Protein AF-A0A931QQZ8-F1 (afdb_monomer_lite)

pLDDT: mean 84.17, std 11.98, range [41.91, 95.56]

Sequence (67 aa):
MKENLVFFLGGHDAEMEEIRNILAKHNFIFFDKNLSWGAKASDYKEEIEKLKENETAVLSKLNNSNN

Foldseek 3Di:
DPQLEEEEEAADDPVSVVVVVVCVVVVHHYDYPNHHAPDDPVVCVVVVVPDDPRYDYHYDHDDPPPD

Structure (mmCIF, N/CA/C/O backbone):
data_AF-A0A931QQZ8-F1
#
_entry.id   AF-A0A931QQZ8-F1
#
loop_
_atom_site.group_PDB
_atom_site.id
_atom_site.type_symbol
_atom_site.label_atom_id
_atom_site.label_alt_id
_atom_site.label_comp_id
_atom_site.label_asym_id
_atom_site.label_entity_id
_atom_site.label_seq_id
_atom_site.pdbx_PDB_ins_code
_atom_site.Cartn_x
_atom_site.Cartn_y
_atom_site.Cartn_z
_atom_site.occupancy
_atom_site.B_iso_or_equiv
_atom_site.auth_seq_id
_atom_site.auth_comp_id
_atom_site.auth_asym_id
_atom_site.auth_atom_id
_atom_site.pdbx_PDB_model_num
ATOM 1 N N . MET A 1 1 ? -7.322 -13.882 14.187 1.00 46.94 1 MET A N 1
ATOM 2 C CA . MET A 1 1 ? -7.907 -12.562 13.868 1.00 46.94 1 MET A CA 1
ATOM 3 C C . MET A 1 1 ? -7.279 -12.121 12.559 1.00 46.94 1 MET A C 1
ATOM 5 O O . MET A 1 1 ? -6.078 -12.307 12.425 1.00 46.94 1 MET A O 1
ATOM 9 N N . LYS A 1 2 ? -8.055 -11.664 11.569 1.00 56.09 2 LYS A N 1
ATOM 10 C CA . LYS A 1 2 ? -7.464 -11.037 10.379 1.00 56.09 2 LYS A CA 1
ATOM 11 C C . LYS A 1 2 ? -6.999 -9.657 10.833 1.00 56.09 2 LYS A C 1
ATOM 13 O O . LYS A 1 2 ? -7.825 -8.882 11.303 1.00 56.09 2 LYS A O 1
ATOM 18 N N . GLU A 1 3 ? -5.700 -9.404 10.805 1.00 70.50 3 GLU A N 1
ATOM 19 C CA . 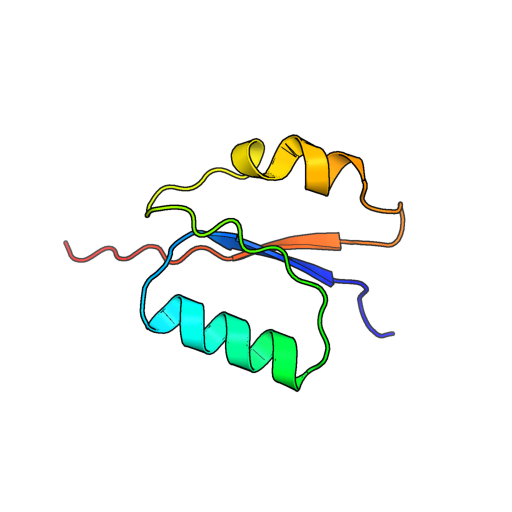GLU A 1 3 ? -5.174 -8.069 11.074 1.00 70.50 3 GLU A CA 1
ATOM 20 C C . GLU A 1 3 ? -5.712 -7.134 9.979 1.00 70.50 3 GLU A C 1
ATOM 22 O O . GLU A 1 3 ? -5.629 -7.469 8.793 1.00 70.50 3 GLU A O 1
ATOM 27 N N . ASN A 1 4 ? -6.330 -6.008 10.353 1.00 87.94 4 ASN A N 1
ATOM 28 C CA . ASN A 1 4 ? -6.817 -5.013 9.391 1.00 87.94 4 ASN A CA 1
ATOM 29 C C . ASN A 1 4 ? -5.626 -4.187 8.900 1.00 87.94 4 ASN A C 1
ATOM 31 O O . ASN A 1 4 ? -5.443 -3.028 9.268 1.00 87.94 4 ASN A O 1
ATOM 35 N N . LEU A 1 5 ? -4.764 -4.842 8.131 1.00 91.44 5 LEU A N 1
ATOM 36 C CA . LEU A 1 5 ? -3.590 -4.224 7.547 1.00 91.44 5 LEU A CA 1
ATOM 37 C C . LEU A 1 5 ? -4.010 -3.394 6.338 1.00 91.44 5 LEU A C 1
ATOM 39 O O . LEU A 1 5 ? -4.736 -3.874 5.462 1.00 91.44 5 LEU A O 1
ATOM 43 N N . VAL A 1 6 ? -3.513 -2.164 6.294 1.00 92.19 6 VAL A N 1
ATOM 44 C CA . VAL A 1 6 ? -3.643 -1.269 5.150 1.00 92.19 6 VAL A CA 1
ATOM 45 C C . VAL A 1 6 ? -2.248 -0.993 4.620 1.00 92.19 6 VAL A C 1
ATOM 47 O O . VAL A 1 6 ? -1.408 -0.426 5.321 1.00 92.19 6 VAL A O 1
ATOM 50 N N . PHE A 1 7 ? -1.988 -1.438 3.394 1.00 92.44 7 PHE A N 1
ATOM 51 C CA . PHE A 1 7 ? -0.668 -1.347 2.786 1.00 92.44 7 PHE A CA 1
ATOM 52 C C . PHE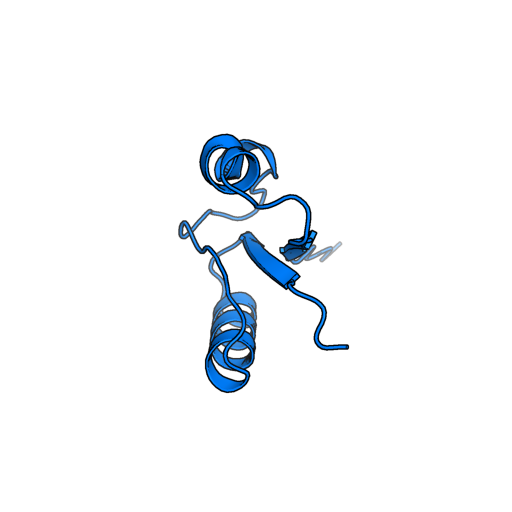 A 1 7 ? -0.510 -0.052 1.992 1.00 92.44 7 PHE A C 1
ATOM 54 O O . PHE A 1 7 ? -1.404 0.361 1.264 1.00 92.44 7 PHE A O 1
ATOM 61 N N . PHE A 1 8 ? 0.652 0.569 2.095 1.00 92.44 8 PHE A N 1
ATOM 62 C CA . PHE A 1 8 ? 1.032 1.752 1.336 1.00 92.44 8 PHE A CA 1
ATOM 63 C C . PHE A 1 8 ? 2.237 1.375 0.485 1.00 92.44 8 PHE A C 1
ATOM 65 O O . PHE A 1 8 ? 3.286 1.025 1.030 1.00 92.44 8 PHE A O 1
ATOM 72 N N . LEU A 1 9 ? 2.076 1.375 -0.838 1.00 90.75 9 LEU A N 1
ATOM 73 C CA . LEU A 1 9 ? 3.120 0.926 -1.758 1.00 90.75 9 LEU A CA 1
ATOM 74 C C . LEU A 1 9 ? 4.025 2.096 -2.148 1.00 90.75 9 LEU A C 1
ATOM 76 O O . LEU A 1 9 ? 3.557 3.156 -2.563 1.00 90.75 9 LEU A O 1
ATOM 80 N N . GLY A 1 10 ? 5.331 1.923 -1.970 1.00 86.12 10 GLY A N 1
ATOM 81 C CA . GLY A 1 10 ? 6.343 2.880 -2.398 1.00 86.12 10 GLY A CA 1
ATOM 82 C C . GLY A 1 10 ? 7.200 2.298 -3.516 1.00 86.12 10 GLY A C 1
ATOM 83 O O . GLY A 1 10 ? 7.842 1.270 -3.312 1.00 86.12 10 GLY A O 1
ATOM 84 N N . GLY A 1 11 ? 7.266 2.993 -4.652 1.00 82.38 11 GLY A N 1
ATOM 85 C CA . GLY A 1 11 ? 7.947 2.526 -5.860 1.00 82.38 11 GLY A CA 1
ATOM 86 C C . GLY A 1 11 ? 6.965 2.056 -6.935 1.00 82.38 11 GLY A C 1
ATOM 87 O O . GLY A 1 11 ? 5.811 1.749 -6.651 1.00 82.38 11 GLY A O 1
ATOM 88 N N . HIS A 1 12 ? 7.445 1.992 -8.175 1.00 79.38 12 HIS A N 1
ATOM 89 C CA . HIS A 1 12 ? 6.689 1.500 -9.329 1.00 79.38 12 HIS A CA 1
ATOM 90 C C . HIS A 1 12 ? 7.610 0.702 -10.258 1.00 79.38 12 HIS A C 1
ATOM 92 O O . HIS A 1 12 ? 7.861 1.062 -11.408 1.00 79.38 12 HIS A O 1
ATOM 98 N N . ASP A 1 13 ? 8.212 -0.340 -9.696 1.00 84.06 13 ASP A N 1
ATOM 99 C CA . ASP A 1 13 ? 9.002 -1.326 -10.424 1.00 84.06 13 ASP A CA 1
ATOM 100 C C . ASP A 1 13 ? 8.216 -2.641 -10.577 1.00 84.06 13 ASP A C 1
ATOM 102 O O . ASP A 1 13 ? 7.094 -2.792 -10.087 1.00 84.06 13 ASP A O 1
ATOM 106 N N . ALA A 1 14 ? 8.801 -3.602 -11.293 1.00 86.06 14 ALA A N 1
ATOM 107 C CA . ALA A 1 14 ? 8.170 -4.898 -11.527 1.00 86.06 14 ALA A CA 1
ATOM 108 C C . ALA A 1 14 ? 7.917 -5.683 -10.225 1.00 86.06 14 ALA A C 1
ATOM 110 O O . ALA A 1 14 ? 6.961 -6.452 -10.150 1.00 86.06 14 ALA A O 1
ATOM 111 N N . GLU A 1 15 ? 8.748 -5.484 -9.198 1.00 86.25 15 GLU A N 1
ATOM 112 C CA . GLU A 1 15 ? 8.576 -6.133 -7.897 1.00 86.25 15 GLU A CA 1
ATOM 113 C C . GLU A 1 15 ? 7.369 -5.542 -7.146 1.00 86.25 15 GLU A C 1
ATOM 115 O O . GLU A 1 15 ? 6.593 -6.284 -6.540 1.00 86.25 15 GLU A O 1
ATOM 120 N N . MET A 1 16 ? 7.143 -4.228 -7.239 1.00 88.00 16 MET A N 1
ATOM 121 C CA . MET A 1 16 ? 5.953 -3.569 -6.689 1.00 88.00 16 MET A CA 1
ATOM 122 C C . MET A 1 16 ? 4.657 -4.000 -7.379 1.00 88.00 16 MET A C 1
ATOM 124 O O . MET A 1 16 ? 3.645 -4.181 -6.699 1.00 88.00 16 MET A O 1
ATOM 128 N N . GLU A 1 17 ? 4.678 -4.239 -8.691 1.00 90.00 17 GLU A N 1
ATOM 129 C CA . GLU A 1 17 ? 3.518 -4.800 -9.396 1.00 90.00 17 GLU A CA 1
ATOM 130 C C . GLU A 1 17 ? 3.173 -6.213 -8.893 1.00 90.00 17 GLU A C 1
ATOM 132 O O . GLU A 1 17 ? 1.998 -6.542 -8.711 1.00 90.00 17 GLU A O 1
ATOM 137 N N . GLU A 1 18 ? 4.172 -7.039 -8.571 1.00 91.75 18 GLU A N 1
ATOM 138 C CA . GLU A 1 18 ? 3.927 -8.356 -7.971 1.00 91.75 18 GLU A CA 1
ATOM 139 C C . GLU A 1 18 ? 3.344 -8.238 -6.555 1.00 91.75 18 GLU A C 1
ATOM 141 O O . GLU A 1 18 ? 2.375 -8.923 -6.218 1.00 91.75 18 GLU A O 1
ATOM 146 N N . ILE A 1 19 ? 3.856 -7.313 -5.736 1.00 91.19 19 ILE A N 1
ATOM 147 C CA . ILE A 1 19 ? 3.292 -7.028 -4.407 1.00 91.19 19 ILE A CA 1
ATOM 148 C C . ILE A 1 19 ? 1.826 -6.595 -4.530 1.00 91.19 19 ILE A C 1
ATOM 150 O O . ILE A 1 19 ? 0.966 -7.122 -3.817 1.00 91.19 19 ILE A O 1
ATOM 154 N N . ARG A 1 20 ? 1.512 -5.688 -5.461 1.00 92.19 20 ARG A N 1
ATOM 155 C CA . ARG A 1 20 ? 0.141 -5.253 -5.758 1.00 92.19 20 ARG A CA 1
ATOM 156 C C . ARG A 1 20 ? -0.755 -6.442 -6.118 1.00 92.19 20 ARG A C 1
ATOM 158 O O . ARG A 1 20 ? -1.854 -6.569 -5.571 1.00 92.19 20 ARG A O 1
ATOM 165 N N . ASN A 1 21 ? -0.282 -7.340 -6.981 1.00 93.38 21 ASN A N 1
ATOM 166 C CA . ASN A 1 21 ? -1.018 -8.540 -7.384 1.00 93.38 21 ASN A CA 1
ATOM 167 C C . ASN A 1 21 ? -1.286 -9.483 -6.205 1.00 93.38 21 ASN A C 1
ATOM 169 O O . ASN A 1 21 ? -2.406 -9.978 -6.053 1.00 93.38 21 ASN A O 1
ATOM 173 N N . ILE A 1 22 ? -0.294 -9.710 -5.340 1.00 93.25 22 ILE A N 1
ATOM 174 C CA . ILE A 1 22 ? -0.438 -10.540 -4.137 1.00 93.25 22 ILE A CA 1
ATOM 175 C C . ILE A 1 22 ? -1.472 -9.928 -3.184 1.00 93.25 22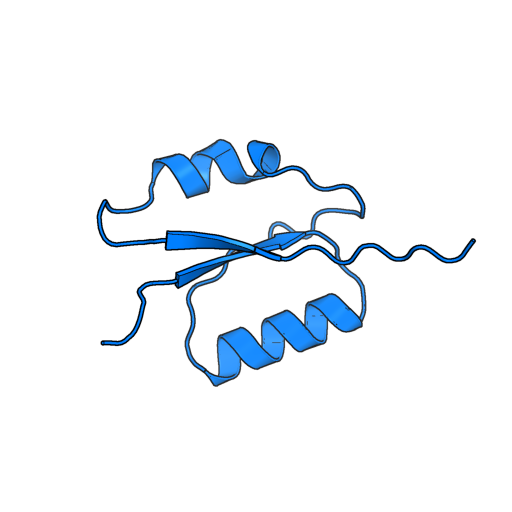 ILE A C 1
ATOM 177 O O . ILE A 1 22 ? -2.375 -10.628 -2.717 1.00 93.25 22 ILE A O 1
ATOM 181 N N . LEU A 1 23 ? -1.392 -8.621 -2.922 1.00 93.00 23 LEU A N 1
ATOM 182 C CA . LEU A 1 23 ? -2.332 -7.929 -2.038 1.00 93.00 23 LEU A CA 1
ATOM 183 C C . LEU A 1 23 ? -3.765 -7.993 -2.576 1.00 93.00 23 LEU A C 1
ATOM 185 O O . LEU A 1 23 ? -4.683 -8.346 -1.830 1.00 93.00 23 LEU A O 1
ATOM 189 N N . ALA A 1 24 ? -3.947 -7.748 -3.875 1.00 92.81 24 ALA A N 1
ATOM 190 C CA . ALA A 1 24 ? -5.241 -7.861 -4.540 1.00 92.81 24 ALA A CA 1
ATOM 191 C C . ALA A 1 24 ? -5.795 -9.295 -4.478 1.00 92.81 24 ALA A C 1
ATOM 193 O O . ALA A 1 24 ? -6.949 -9.498 -4.099 1.00 92.81 24 ALA A O 1
ATOM 194 N N . LYS A 1 25 ? -4.965 -10.306 -4.766 1.00 95.56 25 LYS A N 1
ATOM 195 C CA . LYS A 1 25 ? -5.344 -11.730 -4.724 1.00 95.56 25 LYS A CA 1
ATOM 196 C C . LYS A 1 25 ? -5.826 -12.175 -3.343 1.00 95.56 25 LYS A C 1
ATOM 198 O O . LYS A 1 25 ? -6.721 -13.011 -3.241 1.00 95.56 25 LYS A O 1
ATOM 203 N N . HIS A 1 26 ? -5.239 -11.627 -2.283 1.00 92.62 26 HIS A N 1
ATOM 204 C CA . HIS A 1 26 ? -5.615 -11.923 -0.900 1.00 92.62 26 HIS A CA 1
ATOM 205 C C . HIS A 1 26 ? -6.671 -10.959 -0.329 1.00 92.62 26 HIS A C 1
ATOM 207 O O . HIS A 1 26 ? -7.079 -11.107 0.829 1.00 92.62 26 HIS A O 1
ATOM 213 N N . ASN A 1 27 ? -7.160 -10.024 -1.152 1.00 90.62 27 ASN A N 1
ATOM 214 C CA . ASN A 1 27 ? -8.180 -9.038 -0.812 1.00 90.62 27 ASN A CA 1
ATOM 215 C C . ASN A 1 27 ? -7.769 -8.133 0.369 1.00 90.62 27 ASN A C 1
ATOM 217 O O . ASN A 1 27 ? -8.592 -7.812 1.233 1.00 90.62 27 ASN A O 1
ATOM 221 N N . PHE A 1 28 ? -6.484 -7.767 0.418 1.00 91.94 28 PHE A N 1
ATOM 222 C CA . PHE A 1 28 ? -5.958 -6.741 1.317 1.00 91.94 28 PHE A CA 1
ATOM 223 C C . PHE A 1 28 ? -6.257 -5.343 0.776 1.00 91.94 28 PHE A C 1
ATOM 225 O O . PHE A 1 28 ? -6.311 -5.126 -0.433 1.00 91.94 28 PHE A O 1
ATOM 232 N N . ILE A 1 29 ? -6.422 -4.385 1.687 1.00 91.88 29 ILE A N 1
ATOM 233 C CA . ILE A 1 29 ? -6.574 -2.974 1.336 1.00 91.88 29 ILE A CA 1
ATOM 234 C C . ILE A 1 29 ? -5.179 -2.396 1.119 1.00 91.88 29 ILE A C 1
ATOM 236 O O . ILE A 1 29 ? -4.295 -2.573 1.961 1.00 91.88 29 ILE A O 1
ATOM 240 N N . PHE A 1 30 ? -4.984 -1.698 0.004 1.00 92.88 30 PHE A N 1
ATOM 241 C CA . PHE A 1 30 ? -3.736 -1.003 -0.266 1.00 92.88 30 PHE A CA 1
ATOM 242 C C . PHE A 1 30 ? -3.951 0.313 -1.017 1.00 92.88 30 PHE A C 1
ATOM 244 O O . PHE A 1 30 ? -4.908 0.461 -1.777 1.00 92.88 30 PHE A O 1
ATOM 251 N N . PHE A 1 31 ? -3.035 1.252 -0.805 1.00 92.25 31 PHE A N 1
ATOM 252 C CA . PHE A 1 31 ? -2.919 2.504 -1.534 1.00 92.25 31 PHE A CA 1
ATOM 253 C C . PHE A 1 31 ? -1.641 2.489 -2.362 1.00 92.25 31 PHE A C 1
ATOM 255 O O . PHE A 1 31 ? -0.557 2.198 -1.853 1.00 92.25 31 PHE A O 1
ATOM 262 N N . ASP A 1 32 ? -1.784 2.830 -3.636 1.00 90.31 32 ASP A N 1
ATOM 263 C CA . ASP A 1 32 ? -0.674 2.972 -4.565 1.00 90.31 32 ASP A CA 1
ATOM 264 C C . ASP A 1 32 ? -0.839 4.284 -5.336 1.00 90.31 32 ASP A C 1
ATOM 266 O O . ASP A 1 32 ? -1.721 4.425 -6.186 1.00 90.31 32 ASP A O 1
ATOM 270 N N . LYS A 1 33 ? -0.005 5.267 -4.987 1.00 88.00 33 LYS A N 1
ATOM 271 C CA . LYS A 1 33 ? 0.045 6.584 -5.639 1.00 88.00 33 LYS A CA 1
ATOM 272 C C . LYS A 1 33 ? 1.009 6.623 -6.825 1.00 88.00 33 LYS A C 1
ATOM 274 O O . LYS A 1 33 ? 1.284 7.709 -7.327 1.00 88.00 33 LYS A O 1
ATOM 2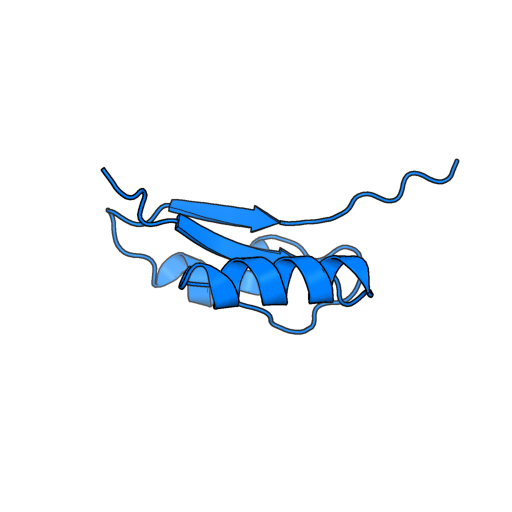79 N N . ASN A 1 34 ? 1.508 5.468 -7.271 1.00 83.62 34 ASN A N 1
ATOM 280 C CA . ASN A 1 34 ? 2.509 5.346 -8.323 1.00 83.62 34 ASN A CA 1
ATOM 281 C C . ASN A 1 34 ? 3.735 6.232 -8.029 1.00 83.62 34 ASN A C 1
ATOM 283 O O . ASN A 1 34 ? 4.176 7.045 -8.844 1.00 83.62 34 ASN A O 1
ATOM 287 N N . LEU A 1 35 ? 4.212 6.160 -6.784 1.00 82.75 35 LEU A N 1
ATOM 288 C CA . LEU A 1 35 ? 5.312 6.997 -6.325 1.00 82.75 35 LEU A CA 1
ATOM 289 C C . LEU A 1 35 ? 6.633 6.435 -6.833 1.00 82.75 35 LEU A C 1
ATOM 291 O O . LEU A 1 35 ? 6.879 5.231 -6.773 1.00 82.75 35 LEU A O 1
ATOM 295 N N . SER A 1 36 ? 7.519 7.328 -7.258 1.00 78.81 36 SER A N 1
ATOM 296 C CA . SER A 1 36 ? 8.888 6.968 -7.601 1.00 78.81 36 SER A CA 1
ATOM 297 C C . SER A 1 36 ? 9.652 6.417 -6.396 1.00 78.81 36 SER A C 1
ATOM 299 O O . SER A 1 36 ? 9.278 6.571 -5.229 1.00 78.81 36 SER A O 1
ATOM 301 N N . TRP A 1 37 ? 10.790 5.805 -6.699 1.00 73.81 37 TRP A N 1
ATOM 302 C CA . TRP A 1 37 ? 11.738 5.334 -5.705 1.00 73.81 37 TRP A CA 1
ATOM 303 C C . TRP A 1 37 ? 12.126 6.436 -4.703 1.00 73.81 37 TRP A C 1
ATOM 305 O O . TRP A 1 37 ? 12.413 7.566 -5.096 1.00 73.81 37 TRP A O 1
ATOM 315 N N . GLY A 1 38 ? 12.126 6.113 -3.404 1.00 74.12 38 GLY A N 1
ATOM 316 C CA . GLY A 1 38 ? 12.362 7.085 -2.324 1.00 74.12 38 GLY A CA 1
ATOM 317 C C . GLY A 1 38 ? 11.103 7.721 -1.715 1.00 74.12 38 GLY A C 1
ATOM 318 O O . GLY A 1 38 ? 11.232 8.643 -0.906 1.00 74.12 38 GLY A O 1
ATOM 319 N N . ALA A 1 39 ? 9.914 7.218 -2.063 1.00 79.50 39 ALA A N 1
ATOM 320 C CA . ALA A 1 39 ? 8.645 7.584 -1.438 1.00 79.50 39 ALA A CA 1
ATOM 321 C C . ALA A 1 39 ? 8.710 7.550 0.101 1.00 79.50 39 ALA A C 1
ATOM 323 O O . ALA A 1 39 ? 9.268 6.630 0.714 1.00 79.50 39 ALA A O 1
ATOM 324 N N . LYS A 1 40 ? 8.118 8.560 0.734 1.00 84.38 40 LYS A N 1
ATOM 325 C CA . LYS A 1 40 ? 8.057 8.727 2.186 1.00 84.38 40 LYS A CA 1
ATOM 326 C C . LYS A 1 40 ? 6.660 8.397 2.692 1.00 84.38 40 LYS A C 1
ATOM 328 O O . LYS A 1 40 ? 5.666 8.617 2.013 1.00 84.38 40 LYS A O 1
ATOM 333 N N . ALA A 1 41 ? 6.568 7.982 3.956 1.00 83.94 41 ALA A N 1
ATOM 334 C CA . ALA A 1 41 ? 5.276 7.821 4.630 1.00 83.94 41 ALA A CA 1
ATOM 335 C C . ALA A 1 41 ? 4.428 9.109 4.583 1.00 83.94 41 ALA A C 1
ATOM 337 O O . ALA A 1 41 ? 3.208 9.051 4.497 1.00 83.94 41 ALA A O 1
ATOM 338 N N . SER A 1 42 ? 5.081 10.277 4.587 1.00 88.12 42 SER A N 1
ATOM 339 C CA . SER A 1 42 ? 4.420 11.579 4.471 1.00 88.12 42 SER A CA 1
ATOM 340 C C . SER A 1 42 ? 3.682 11.789 3.147 1.00 88.12 42 SER A C 1
ATOM 342 O O . SER A 1 42 ? 2.755 12.591 3.115 1.00 88.12 42 SER A O 1
ATOM 344 N N . ASP A 1 43 ? 4.047 11.075 2.079 1.00 89.19 43 ASP A N 1
ATOM 345 C CA . ASP A 1 43 ? 3.346 11.155 0.787 1.00 89.19 43 ASP A CA 1
ATOM 346 C C . ASP A 1 43 ? 1.937 10.535 0.859 1.00 89.19 43 ASP A C 1
ATOM 348 O O . ASP A 1 43 ? 1.078 10.825 0.022 1.00 89.19 43 ASP A O 1
ATOM 352 N N . TYR A 1 44 ? 1.688 9.736 1.903 1.00 90.88 44 TYR A N 1
ATOM 353 C CA . TYR A 1 44 ? 0.408 9.117 2.244 1.00 90.88 44 TYR A CA 1
ATOM 354 C C . TYR A 1 44 ? -0.262 9.751 3.470 1.00 90.88 44 TYR A C 1
ATOM 356 O O . TYR A 1 44 ? -1.103 9.125 4.112 1.00 90.88 44 TYR A O 1
ATOM 364 N N . LYS A 1 45 ? 0.123 10.977 3.853 1.00 91.12 45 LYS A N 1
ATOM 365 C CA . LYS A 1 45 ? -0.383 11.614 5.079 1.00 91.12 45 LYS A CA 1
ATOM 366 C C . LYS A 1 45 ? -1.916 11.637 5.132 1.00 91.12 45 LYS A C 1
ATOM 368 O O . LYS A 1 45 ? -2.486 11.285 6.157 1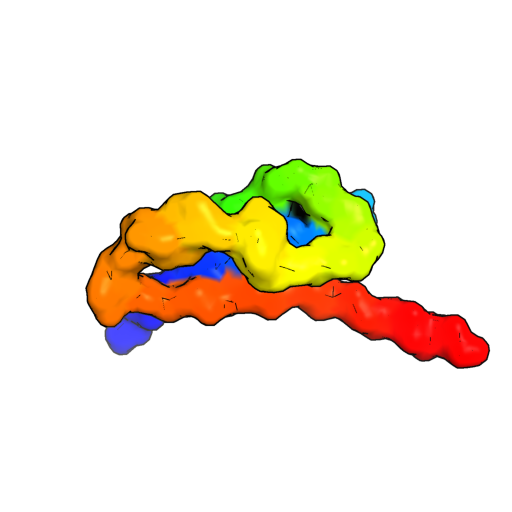.00 91.12 45 LYS A O 1
ATOM 373 N N . GLU A 1 46 ? -2.566 12.011 4.035 1.00 91.31 46 GLU A N 1
ATOM 374 C CA . GLU A 1 46 ? -4.026 12.135 3.974 1.00 91.31 46 GLU A CA 1
ATOM 375 C C . GLU A 1 46 ? -4.738 10.785 4.106 1.00 91.31 46 GLU A C 1
ATOM 377 O O . GLU A 1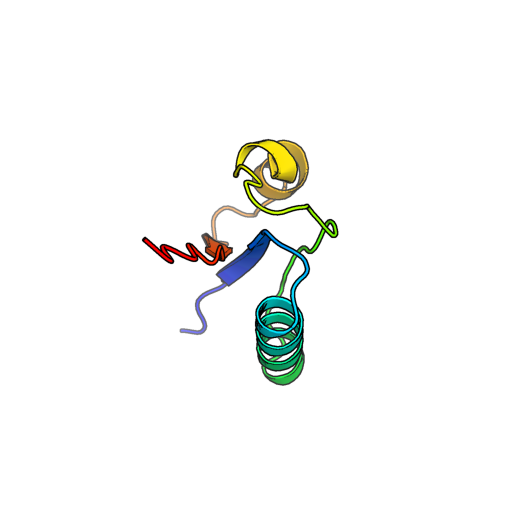 46 ? -5.827 10.702 4.669 1.00 91.31 46 GLU A O 1
ATOM 382 N N . GLU A 1 47 ? -4.153 9.725 3.558 1.00 92.25 47 GLU A N 1
ATOM 383 C CA . GLU A 1 47 ? -4.676 8.367 3.628 1.00 92.25 47 GLU A CA 1
ATOM 384 C C . GLU A 1 47 ? -4.443 7.759 5.017 1.00 92.25 47 GLU A C 1
ATOM 386 O O . GLU A 1 47 ? -5.333 7.104 5.555 1.00 92.25 47 GLU A O 1
ATOM 391 N N . ILE A 1 48 ? -3.288 8.041 5.631 1.00 90.81 48 ILE A N 1
ATOM 392 C CA . ILE A 1 48 ? -2.949 7.634 7.001 1.00 90.81 48 ILE A CA 1
ATOM 393 C C . ILE A 1 48 ? -3.883 8.302 8.017 1.00 90.81 48 ILE A C 1
ATOM 395 O O . ILE A 1 48 ? -4.384 7.635 8.916 1.00 90.81 48 ILE A O 1
ATOM 399 N N . GLU A 1 49 ? -4.167 9.598 7.863 1.00 91.69 49 GLU A N 1
ATOM 400 C CA . GLU A 1 49 ? -5.083 10.341 8.743 1.00 91.69 49 GLU A CA 1
ATOM 401 C C . GLU A 1 49 ? -6.537 9.836 8.669 1.00 91.69 49 GLU A C 1
ATOM 403 O O . GLU A 1 49 ? -7.329 10.109 9.569 1.00 91.69 49 GLU A O 1
ATOM 408 N N . LYS A 1 50 ? -6.896 9.089 7.617 1.00 91.56 50 LYS A N 1
ATOM 409 C CA . LYS A 1 50 ? -8.233 8.501 7.424 1.00 91.56 50 LYS A CA 1
ATOM 410 C C . LYS A 1 50 ? -8.359 7.069 7.946 1.00 91.56 50 LYS A C 1
ATOM 412 O O . LYS A 1 50 ? -9.453 6.506 7.866 1.00 91.56 50 LYS A O 1
ATOM 417 N N . LEU A 1 51 ? -7.275 6.477 8.446 1.00 90.38 51 LEU A N 1
ATOM 418 C CA . LEU A 1 51 ? -7.307 5.131 9.008 1.00 90.38 51 LEU A CA 1
ATOM 419 C C . LEU A 1 51 ? -8.150 5.086 10.281 1.00 90.38 51 LEU A C 1
ATOM 421 O O . LEU A 1 51 ? -8.190 6.027 11.075 1.00 90.38 51 LEU A O 1
ATOM 425 N N . LYS A 1 52 ? -8.818 3.957 10.485 1.00 89.69 52 LYS A N 1
ATOM 426 C CA . LYS A 1 52 ? -9.580 3.683 11.705 1.00 89.69 52 LYS A CA 1
ATOM 427 C C . LYS A 1 52 ? -8.646 3.212 12.819 1.00 89.69 52 LYS A C 1
ATOM 429 O O . LYS A 1 52 ? -7.605 2.624 12.554 1.00 89.69 52 LYS A O 1
ATOM 434 N N . GLU A 1 53 ? -9.062 3.375 14.076 1.00 85.00 53 GLU A N 1
ATOM 435 C CA . GLU A 1 53 ? -8.282 2.942 15.255 1.00 85.00 53 GLU A CA 1
ATOM 436 C C . GLU A 1 53 ? -7.908 1.451 15.247 1.00 85.00 53 GLU A C 1
ATOM 438 O O . GLU A 1 53 ? -6.944 1.042 15.887 1.00 85.00 53 GLU A O 1
ATOM 443 N N . ASN A 1 54 ? -8.669 0.624 14.531 1.00 87.94 54 ASN A N 1
ATOM 444 C CA . ASN A 1 54 ? -8.432 -0.809 14.416 1.00 87.94 54 ASN A CA 1
ATOM 445 C C . ASN A 1 54 ? -7.657 -1.210 13.150 1.00 87.94 54 ASN A C 1
ATOM 447 O O . ASN A 1 54 ? -7.525 -2.409 12.902 1.00 87.94 54 ASN A O 1
ATOM 451 N N . GLU A 1 55 ? -7.206 -0.252 12.338 1.00 90.44 55 GLU A N 1
ATOM 452 C CA . GLU A 1 55 ? -6.412 -0.474 11.131 1.00 90.44 55 GLU A CA 1
ATOM 453 C C . GLU A 1 55 ? -4.930 -0.219 11.419 1.00 90.44 55 GLU A C 1
ATOM 455 O O . GLU A 1 55 ? -4.556 0.699 12.143 1.00 90.44 55 GLU A O 1
ATOM 460 N N . THR A 1 56 ? -4.061 -1.055 10.858 1.00 90.12 56 THR A N 1
ATOM 461 C CA . THR A 1 56 ? -2.608 -0.920 11.004 1.00 90.12 56 THR A CA 1
ATOM 462 C C . THR A 1 56 ? -1.988 -0.581 9.658 1.00 90.12 56 THR A C 1
ATOM 464 O O . THR A 1 56 ? -2.102 -1.346 8.699 1.00 90.12 56 THR A O 1
ATOM 467 N N . ALA A 1 57 ? -1.321 0.571 9.595 1.00 89.31 57 ALA A N 1
ATOM 468 C CA . ALA A 1 57 ? -0.607 1.028 8.411 1.00 89.31 57 ALA A CA 1
ATOM 469 C C . ALA A 1 57 ? 0.691 0.239 8.200 1.00 89.31 57 ALA A C 1
ATOM 471 O O . ALA A 1 57 ? 1.539 0.185 9.092 1.00 89.31 57 ALA A O 1
ATOM 472 N N . VAL A 1 58 ? 0.885 -0.307 7.000 1.00 89.25 58 VAL A N 1
ATOM 473 C CA . VAL A 1 58 ? 2.117 -0.995 6.597 1.00 89.25 58 VAL A CA 1
ATOM 474 C C . VAL A 1 58 ? 2.697 -0.301 5.371 1.00 89.25 58 VAL A C 1
ATOM 476 O O . VAL A 1 58 ? 2.104 -0.333 4.299 1.00 89.25 58 VAL A O 1
ATOM 479 N N . LEU A 1 59 ? 3.867 0.322 5.512 1.00 87.75 59 LEU A N 1
ATOM 480 C CA . LEU A 1 59 ? 4.587 0.906 4.380 1.00 87.75 59 LEU A CA 1
ATOM 481 C C . LEU A 1 59 ? 5.510 -0.146 3.756 1.00 87.75 59 LEU A C 1
ATOM 483 O O . LEU A 1 59 ? 6.519 -0.522 4.357 1.00 87.75 59 LEU A O 1
ATOM 487 N N . SER A 1 60 ? 5.188 -0.576 2.539 1.00 82.81 60 SER A N 1
ATOM 488 C CA . SER A 1 60 ? 6.023 -1.481 1.750 1.00 82.81 60 SER A CA 1
ATOM 489 C C . SER A 1 60 ? 6.913 -0.667 0.820 1.00 82.81 60 SER A C 1
ATOM 491 O O . SER A 1 60 ? 6.428 0.013 -0.081 1.00 82.81 60 SER A O 1
ATOM 493 N N . LYS A 1 61 ? 8.227 -0.745 1.036 1.00 79.62 61 LYS A N 1
ATOM 494 C CA . LYS A 1 61 ? 9.244 -0.168 0.151 1.00 79.62 61 LYS A CA 1
ATOM 495 C C . LYS A 1 61 ? 10.335 -1.196 -0.108 1.00 79.62 61 LYS A C 1
ATOM 497 O O . LYS A 1 61 ? 10.702 -1.941 0.802 1.00 79.62 61 LYS A O 1
ATOM 502 N N . LEU A 1 62 ? 10.884 -1.194 -1.314 1.00 69.88 62 LEU A N 1
ATOM 503 C CA . LEU A 1 62 ? 12.078 -1.967 -1.634 1.00 69.88 62 LEU A CA 1
ATOM 504 C C . LEU A 1 62 ? 13.306 -1.065 -1.528 1.00 69.88 62 LEU A C 1
ATOM 506 O O . LEU A 1 62 ? 13.345 0.025 -2.095 1.00 69.88 62 LEU A O 1
ATOM 510 N N . ASN A 1 63 ? 14.307 -1.522 -0.775 1.00 64.31 63 ASN A N 1
ATOM 511 C CA . ASN A 1 63 ? 15.633 -0.917 -0.757 1.00 64.31 63 ASN A CA 1
ATOM 512 C C . ASN A 1 63 ? 16.536 -1.767 -1.657 1.00 64.31 63 ASN A C 1
ATOM 514 O O . ASN A 1 63 ? 16.924 -2.871 -1.288 1.00 64.31 63 ASN A O 1
ATOM 518 N N . ASN A 1 64 ? 16.887 -1.244 -2.822 1.00 58.00 64 ASN A N 1
ATOM 519 C CA . ASN A 1 64 ? 17.806 -1.867 -3.764 1.00 58.00 64 ASN A CA 1
ATOM 520 C C . ASN A 1 64 ? 19.203 -1.337 -3.444 1.00 58.00 64 ASN A C 1
ATOM 522 O O . ASN A 1 64 ? 19.670 -0.358 -4.026 1.00 58.00 64 ASN A O 1
ATOM 526 N N . SER A 1 65 ? 19.845 -1.921 -2.435 1.00 56.59 65 SER A N 1
ATOM 527 C CA . SER A 1 65 ? 21.262 -1.671 -2.169 1.00 56.59 65 SER A CA 1
ATOM 528 C C . SER A 1 65 ? 22.108 -2.502 -3.132 1.00 56.59 65 SER A C 1
ATOM 530 O O . SER A 1 65 ? 22.747 -3.466 -2.726 1.00 56.59 65 SER A O 1
ATOM 532 N N . ASN A 1 66 ? 22.115 -2.118 -4.409 1.00 51.59 66 ASN A N 1
ATOM 533 C CA . ASN A 1 66 ? 23.186 -2.511 -5.318 1.00 51.59 66 ASN A CA 1
ATOM 534 C C . ASN A 1 66 ? 24.357 -1.556 -5.063 1.00 51.59 66 ASN A C 1
ATOM 536 O O . ASN A 1 66 ? 24.363 -0.429 -5.558 1.00 51.59 66 ASN A O 1
ATOM 540 N N . ASN A 1 67 ? 25.259 -1.993 -4.184 1.00 41.91 67 ASN A N 1
ATOM 541 C CA . ASN A 1 67 ? 26.539 -1.348 -3.890 1.00 41.91 67 ASN A CA 1
ATOM 542 C C . ASN A 1 67 ? 27.530 -1.586 -5.035 1.00 41.91 67 ASN A C 1
ATOM 544 O O . ASN A 1 67 ? 27.569 -2.742 -5.518 1.00 41.91 67 ASN A O 1
#

Secondary structure (DSSP, 8-state):
----EEEEEE--SHHHHHHHHHHHHTT-EEEE--PPTT--GGGGHHHHTT--TT-EEEEEE------

Radius of gyration: 12.35 Å; chains: 1; bounding box: 36×25×27 Å